Protein AF-M5JLL4-F1 (afdb_monomer)

Structure (mmCIF, N/CA/C/O backbone):
data_AF-M5JLL4-F1
#
_entry.id   AF-M5JLL4-F1
#
loop_
_atom_site.group_PDB
_atom_site.id
_atom_site.type_symbol
_atom_site.label_atom_id
_atom_site.label_alt_id
_atom_site.label_comp_id
_atom_site.label_asym_id
_atom_site.label_entity_id
_atom_site.label_seq_id
_atom_site.pdbx_PDB_ins_code
_atom_site.Cartn_x
_atom_site.Cartn_y
_atom_site.Cartn_z
_atom_site.occupancy
_atom_site.B_iso_or_equiv
_atom_site.auth_seq_id
_atom_site.auth_comp_id
_atom_site.auth_asym_id
_atom_site.auth_atom_id
_atom_site.pdbx_PDB_model_num
ATOM 1 N N . MET A 1 1 ? -13.614 -26.158 -1.114 1.00 44.94 1 MET A N 1
ATOM 2 C CA . MET A 1 1 ? -14.200 -25.529 -2.319 1.00 44.94 1 MET A CA 1
ATOM 3 C C . MET A 1 1 ? -13.052 -24.900 -3.093 1.00 44.94 1 MET A C 1
ATOM 5 O O . MET A 1 1 ? -12.295 -24.163 -2.482 1.00 44.94 1 MET A O 1
ATOM 9 N N . SER A 1 2 ? -12.836 -25.263 -4.359 1.00 55.12 2 SER A N 1
ATOM 10 C CA . SER A 1 2 ? -11.754 -24.680 -5.168 1.00 55.12 2 SER A CA 1
ATOM 11 C C . SER A 1 2 ? -12.271 -23.384 -5.791 1.00 55.12 2 SER A C 1
ATOM 13 O O . SER A 1 2 ? -13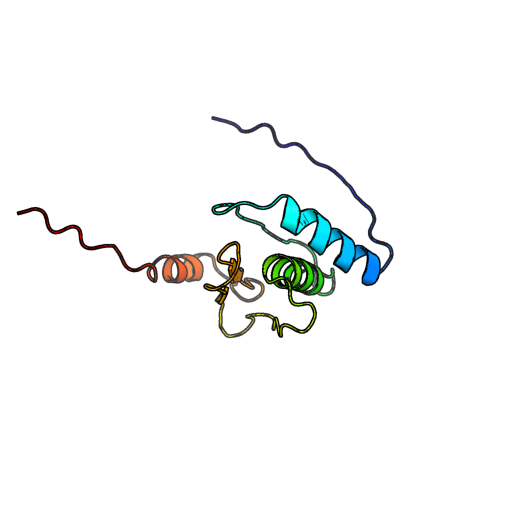.231 -23.421 -6.559 1.00 55.12 2 SER A O 1
ATOM 15 N N . ALA A 1 3 ? -11.712 -22.242 -5.391 1.00 68.44 3 ALA A N 1
ATOM 16 C CA . ALA A 1 3 ? -12.023 -20.963 -6.015 1.00 68.44 3 ALA A CA 1
ATOM 17 C C . ALA A 1 3 ? -11.436 -20.938 -7.436 1.00 68.44 3 ALA A C 1
ATOM 19 O O . ALA A 1 3 ? -10.273 -21.292 -7.634 1.00 68.44 3 ALA A O 1
ATOM 20 N N . SER A 1 4 ? -12.233 -20.521 -8.421 1.00 71.69 4 SER A N 1
ATOM 21 C CA . SER A 1 4 ? -11.737 -20.240 -9.770 1.00 71.69 4 SER A CA 1
ATOM 22 C C . SER A 1 4 ? -10.815 -19.024 -9.700 1.00 71.69 4 SER A C 1
ATOM 24 O O . SER A 1 4 ? -11.268 -17.938 -9.347 1.00 71.69 4 SER A O 1
ATOM 26 N N . GLN A 1 5 ? -9.531 -19.197 -10.011 1.00 76.19 5 GLN A N 1
ATOM 27 C CA . GLN A 1 5 ? -8.592 -18.078 -10.084 1.00 76.19 5 GLN A CA 1
ATOM 28 C C . GLN A 1 5 ? -8.774 -17.351 -11.418 1.00 76.19 5 GLN A C 1
ATOM 30 O O . GLN A 1 5 ? -8.498 -17.909 -12.478 1.00 76.19 5 GLN A O 1
ATOM 35 N N . SER A 1 6 ? -9.242 -16.107 -11.356 1.00 86.81 6 SER A N 1
ATOM 36 C CA . SER A 1 6 ? -9.272 -15.188 -12.495 1.00 86.81 6 SER A CA 1
ATOM 37 C C . SER A 1 6 ? -8.018 -14.319 -12.457 1.00 86.81 6 SER A C 1
ATOM 39 O O . SER A 1 6 ? -7.712 -13.740 -11.417 1.00 86.81 6 SER A O 1
ATOM 41 N N . SER A 1 7 ? -7.298 -14.214 -13.575 1.00 90.06 7 SER A N 1
ATOM 42 C CA . SER A 1 7 ? -6.114 -13.358 -13.696 1.00 90.06 7 SER A CA 1
ATOM 43 C C . SER A 1 7 ? -6.338 -12.237 -14.707 1.00 90.06 7 SER A C 1
ATOM 45 O O . SER A 1 7 ? -7.019 -12.404 -15.719 1.00 90.06 7 SER A O 1
ATOM 47 N N . ILE A 1 8 ? -5.761 -11.073 -14.413 1.00 92.56 8 ILE A N 1
ATOM 48 C CA . ILE A 1 8 ? -5.742 -9.893 -15.280 1.00 92.56 8 ILE A CA 1
ATOM 49 C C . ILE A 1 8 ? -4.285 -9.431 -15.373 1.00 92.56 8 ILE A C 1
ATOM 51 O O . ILE A 1 8 ? -3.535 -9.543 -14.405 1.00 92.56 8 ILE A O 1
ATOM 55 N N . SER A 1 9 ? -3.874 -8.932 -16.540 1.00 94.38 9 SER A N 1
ATOM 56 C CA . SER A 1 9 ? -2.554 -8.335 -16.750 1.00 94.38 9 SER A CA 1
ATOM 57 C C . SER A 1 9 ? -2.714 -6.889 -17.197 1.00 94.38 9 SER A C 1
ATOM 59 O O . SER A 1 9 ? -3.550 -6.589 -18.050 1.00 94.38 9 SER A O 1
ATOM 61 N N . TYR A 1 10 ? -1.922 -6.000 -16.606 1.00 92.94 10 TYR A N 1
ATOM 62 C CA . TYR A 1 10 ? -1.952 -4.572 -16.882 1.00 92.94 10 TYR A CA 1
ATOM 63 C C . TYR A 1 10 ? -0.528 -4.010 -16.878 1.00 92.94 10 TYR A C 1
ATOM 65 O O . TYR A 1 10 ? 0.288 -4.393 -16.039 1.00 92.94 10 TYR A O 1
ATOM 73 N N . PHE A 1 11 ? -0.217 -3.128 -17.830 1.00 96.12 11 PHE A N 1
ATOM 74 C CA . PHE A 1 11 ? 1.112 -2.535 -17.974 1.00 96.12 11 PHE A CA 1
ATOM 75 C C . PHE A 1 11 ? 1.178 -1.164 -17.295 1.00 96.12 11 PHE A C 1
ATOM 77 O O . PHE A 1 11 ? 0.364 -0.288 -17.584 1.00 96.12 11 PHE A O 1
ATOM 84 N N . LEU A 1 12 ? 2.174 -0.976 -16.427 1.00 96.38 12 LEU A N 1
ATOM 85 C CA . LEU A 1 12 ? 2.441 0.270 -15.709 1.00 96.38 12 LEU A CA 1
ATOM 86 C C . LEU A 1 12 ? 3.755 0.874 -16.238 1.00 96.38 12 LEU A C 1
ATOM 88 O O . LEU A 1 12 ? 4.823 0.376 -15.883 1.00 96.38 12 LEU A O 1
ATOM 92 N N . PRO A 1 13 ? 3.707 1.892 -17.119 1.00 95.62 13 PRO A N 1
ATOM 93 C CA . PRO A 1 13 ? 4.903 2.422 -17.782 1.00 95.62 13 PRO A CA 1
ATOM 94 C C . PRO A 1 13 ? 5.836 3.213 -16.859 1.00 95.62 13 PRO A C 1
ATOM 96 O O . PRO A 1 13 ? 7.015 3.362 -17.175 1.00 95.62 13 PRO A O 1
ATOM 99 N N . ASP A 1 14 ? 5.314 3.748 -15.755 1.00 95.25 14 ASP A N 1
ATOM 100 C CA . ASP A 1 14 ? 6.038 4.643 -14.858 1.00 95.25 14 ASP A CA 1
ATOM 101 C C . ASP A 1 14 ? 5.458 4.639 -13.428 1.00 95.25 14 ASP A C 1
ATOM 103 O O . ASP A 1 14 ? 4.486 3.946 -13.098 1.00 95.25 14 ASP A O 1
ATOM 107 N N . GLU A 1 15 ? 6.088 5.422 -12.553 1.00 94.06 15 GLU A N 1
ATOM 108 C CA . GLU A 1 15 ? 5.691 5.575 -11.153 1.00 94.06 15 GLU A CA 1
ATOM 109 C C . GLU A 1 15 ? 4.316 6.243 -11.001 1.00 94.06 15 GLU A C 1
ATOM 111 O O . GLU A 1 15 ? 3.537 5.846 -10.137 1.00 94.06 15 GLU A O 1
ATOM 116 N N . THR A 1 16 ? 3.964 7.180 -11.889 1.00 95.88 16 THR A N 1
ATOM 117 C CA . THR A 1 16 ? 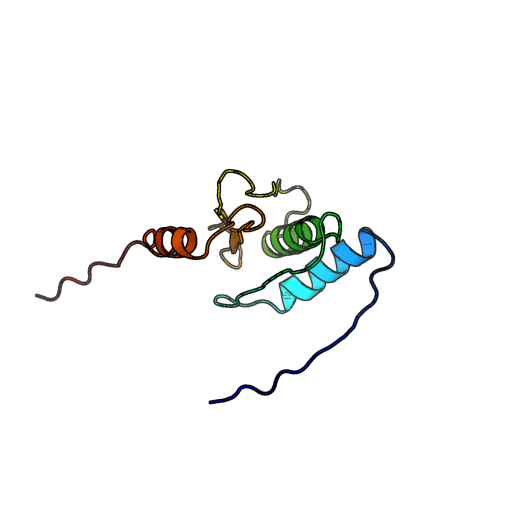2.652 7.850 -11.857 1.00 95.88 16 THR A CA 1
ATOM 118 C C . THR A 1 16 ? 1.533 6.857 -12.170 1.00 95.88 16 THR A C 1
ATOM 120 O O . THR A 1 16 ? 0.487 6.867 -11.525 1.00 95.88 16 THR A O 1
ATOM 123 N N . ALA A 1 17 ? 1.749 5.957 -13.131 1.00 96.81 17 ALA A N 1
ATOM 124 C CA . ALA A 1 17 ? 0.814 4.886 -13.446 1.00 96.81 17 ALA A CA 1
ATOM 125 C C . ALA A 1 17 ? 0.655 3.908 -12.274 1.00 96.81 17 ALA A C 1
ATOM 127 O O . ALA A 1 17 ? -0.460 3.476 -11.991 1.00 96.81 17 ALA A O 1
ATOM 128 N N . THR A 1 18 ? 1.746 3.596 -11.567 1.00 96.31 18 THR A N 1
ATOM 129 C CA . THR A 1 18 ? 1.702 2.765 -10.352 1.00 96.31 18 THR A CA 1
ATOM 130 C C . THR A 1 18 ? 0.885 3.429 -9.248 1.00 96.31 18 THR A C 1
ATOM 132 O O . THR A 1 18 ? 0.092 2.758 -8.590 1.00 96.31 18 THR A O 1
ATOM 135 N N . GLN A 1 19 ? 1.038 4.743 -9.072 1.00 95.75 19 GLN A N 1
ATOM 136 C CA . GLN A 1 19 ? 0.276 5.502 -8.087 1.00 95.75 19 GLN A CA 1
ATOM 137 C C . GLN A 1 19 ? -1.225 5.493 -8.398 1.00 95.75 19 GLN A C 1
ATOM 139 O O . GLN A 1 19 ? -2.011 5.072 -7.553 1.00 95.75 19 GLN A O 1
ATOM 144 N N . ARG A 1 20 ? -1.605 5.828 -9.637 1.00 96.88 20 ARG A N 1
ATOM 145 C CA . ARG A 1 20 ? -3.006 5.779 -10.095 1.00 96.88 20 ARG A CA 1
ATOM 146 C C . ARG A 1 20 ? -3.618 4.392 -9.950 1.00 96.88 20 ARG A C 1
ATOM 148 O O . ARG A 1 20 ? -4.747 4.252 -9.503 1.00 96.88 20 ARG A O 1
ATOM 155 N N . PHE A 1 21 ? -2.857 3.352 -10.289 1.00 97.06 21 PHE A N 1
ATOM 156 C CA . PHE A 1 21 ? -3.320 1.983 -10.094 1.00 97.06 21 PHE A CA 1
ATOM 157 C C . PHE A 1 21 ? -3.560 1.669 -8.611 1.00 97.06 21 PHE A C 1
ATOM 159 O O . PHE A 1 21 ? -4.552 1.027 -8.285 1.00 97.06 21 PHE A O 1
ATOM 166 N N . GLY A 1 22 ? -2.691 2.130 -7.708 1.00 96.62 22 GLY A N 1
ATOM 167 C CA . GLY A 1 22 ? -2.895 1.985 -6.266 1.00 96.62 22 GLY A CA 1
ATOM 168 C C . GLY A 1 22 ? -4.154 2.696 -5.760 1.00 96.62 22 GLY A C 1
ATOM 169 O O . GLY A 1 22 ? -4.872 2.126 -4.941 1.00 96.62 22 GLY A O 1
ATOM 170 N N . GLU A 1 23 ? -4.445 3.889 -6.282 1.00 96.25 23 GLU A N 1
ATOM 171 C CA . GLU A 1 23 ? -5.672 4.646 -5.996 1.00 96.25 23 GLU A CA 1
ATOM 172 C C . GLU A 1 23 ? -6.922 3.885 -6.456 1.00 96.25 23 GLU A C 1
ATOM 174 O O . GLU A 1 23 ? -7.812 3.614 -5.648 1.00 96.25 23 GLU A O 1
ATOM 179 N N . ASP A 1 24 ? -6.958 3.455 -7.720 1.00 96.50 24 ASP A N 1
ATOM 180 C CA . ASP A 1 24 ? -8.077 2.689 -8.280 1.00 96.50 24 ASP A CA 1
ATOM 181 C C . ASP A 1 24 ? -8.279 1.360 -7.537 1.00 96.50 24 ASP A C 1
ATOM 183 O O . ASP A 1 24 ? -9.404 0.955 -7.233 1.00 96.50 24 ASP A O 1
ATOM 187 N N . PHE A 1 25 ? -7.181 0.676 -7.208 1.00 96.06 25 PHE A N 1
ATOM 188 C CA . PHE A 1 25 ? -7.219 -0.595 -6.497 1.00 96.06 25 PHE A CA 1
ATOM 189 C C . PHE A 1 25 ? -7.737 -0.425 -5.064 1.00 96.06 25 PHE A C 1
ATOM 191 O O . PHE A 1 25 ? -8.554 -1.228 -4.613 1.00 96.06 25 PHE A O 1
ATOM 198 N N . ALA A 1 26 ? -7.353 0.649 -4.367 1.00 95.81 26 ALA A N 1
ATOM 199 C CA . ALA A 1 26 ? -7.840 0.960 -3.022 1.00 95.81 26 ALA A CA 1
ATOM 200 C C . ALA A 1 26 ? -9.365 1.165 -2.952 1.00 95.81 26 ALA A C 1
ATOM 202 O O . ALA A 1 26 ? -9.979 0.868 -1.922 1.00 95.81 26 ALA A O 1
ATOM 203 N N . LEU A 1 27 ? -9.992 1.636 -4.037 1.00 94.56 27 LEU A N 1
ATOM 204 C CA . LEU A 1 27 ? -11.450 1.781 -4.126 1.00 94.56 27 LEU A CA 1
ATOM 205 C C . LEU A 1 27 ? -12.175 0.431 -4.184 1.00 94.56 27 LEU A C 1
ATOM 207 O O . LEU A 1 27 ? -13.322 0.335 -3.743 1.00 94.56 27 LEU A O 1
ATOM 211 N N . ALA A 1 28 ? -11.517 -0.604 -4.709 1.00 94.38 28 ALA A N 1
ATOM 212 C CA . ALA A 1 28 ? -12.066 -1.954 -4.795 1.00 94.38 28 ALA A CA 1
ATOM 213 C C . ALA A 1 28 ? -11.909 -2.756 -3.492 1.00 94.38 28 ALA A C 1
ATOM 215 O O . ALA A 1 28 ? -12.656 -3.711 -3.284 1.00 94.38 28 ALA A O 1
ATOM 216 N N . LEU A 1 29 ? -10.967 -2.371 -2.622 1.00 95.19 29 LEU A N 1
ATOM 217 C CA . LEU A 1 29 ? -10.669 -3.092 -1.386 1.00 95.19 29 LEU A CA 1
ATOM 218 C C . LEU A 1 29 ? -11.741 -2.909 -0.307 1.00 95.19 29 LEU A C 1
ATOM 220 O O . LEU A 1 29 ? -12.334 -1.837 -0.125 1.00 95.19 29 LEU A O 1
ATOM 224 N N . GLN A 1 30 ? -11.932 -3.976 0.463 1.00 94.75 30 GLN A N 1
ATOM 225 C CA . GLN A 1 30 ? -12.852 -4.076 1.586 1.00 94.75 30 GLN A CA 1
ATOM 226 C C . GLN A 1 30 ? -12.141 -4.594 2.841 1.00 94.75 30 GLN A C 1
ATOM 228 O O . GLN A 1 30 ? -11.062 -5.186 2.802 1.00 94.75 30 GLN A O 1
ATOM 233 N N . LYS A 1 31 ? -12.763 -4.372 4.005 1.00 93.56 31 LYS A N 1
ATOM 234 C CA . LYS A 1 31 ? -12.262 -4.919 5.269 1.00 93.56 31 LYS A CA 1
ATOM 235 C C . LYS A 1 31 ? -12.247 -6.451 5.195 1.00 93.56 31 LYS A C 1
ATOM 237 O O . LYS A 1 31 ? -13.291 -7.058 4.980 1.00 93.56 31 LYS A O 1
ATOM 242 N N . GLY A 1 32 ? -11.087 -7.046 5.467 1.00 93.31 32 GLY A N 1
ATOM 243 C CA . GLY A 1 32 ? -10.878 -8.497 5.439 1.00 93.31 32 GLY A CA 1
ATOM 244 C C . GLY A 1 32 ? -10.164 -9.005 4.186 1.00 93.31 32 GLY A C 1
ATOM 245 O O . GLY A 1 32 ? -9.767 -10.168 4.170 1.00 93.31 32 GLY A O 1
ATOM 246 N N . ASP A 1 33 ? -9.952 -8.156 3.176 1.00 94.88 33 ASP A N 1
ATOM 247 C CA . ASP A 1 33 ? -9.146 -8.520 2.011 1.00 94.88 33 ASP A CA 1
ATOM 248 C C . ASP A 1 33 ? -7.670 -8.712 2.385 1.00 94.88 33 ASP A C 1
ATOM 250 O O . ASP A 1 33 ? -7.095 -7.942 3.159 1.00 94.88 33 ASP A O 1
ATOM 254 N N . LEU A 1 34 ? -7.040 -9.723 1.781 1.00 93.25 34 LEU A N 1
ATOM 255 C CA . LEU A 1 34 ? -5.602 -9.967 1.865 1.00 93.25 34 LEU A CA 1
ATOM 256 C C . LEU A 1 34 ? -4.956 -9.680 0.510 1.00 93.25 34 LEU A C 1
ATOM 258 O O . LEU A 1 34 ? -5.187 -10.393 -0.467 1.00 93.25 34 LEU A O 1
ATOM 262 N N . VAL A 1 35 ? -4.102 -8.659 0.470 1.00 93.56 35 VAL A N 1
ATOM 263 C CA . VAL A 1 35 ? -3.341 -8.285 -0.725 1.00 93.56 35 VAL A CA 1
ATOM 264 C C . VAL A 1 35 ? -1.897 -8.742 -0.563 1.00 93.56 35 VAL A C 1
ATOM 266 O O . VAL A 1 35 ? -1.173 -8.253 0.301 1.00 93.56 35 VAL A O 1
ATOM 269 N N . THR A 1 36 ? -1.454 -9.653 -1.427 1.00 92.38 36 THR A N 1
ATOM 270 C CA . THR A 1 36 ? -0.057 -10.105 -1.473 1.00 92.38 36 THR A CA 1
ATOM 271 C C . THR A 1 36 ? 0.651 -9.512 -2.685 1.00 92.38 36 THR A C 1
ATOM 273 O O . THR A 1 36 ? 0.219 -9.726 -3.818 1.00 92.38 36 THR A O 1
ATOM 276 N N . LEU A 1 37 ? 1.765 -8.812 -2.468 1.00 91.12 37 LEU A N 1
ATOM 277 C CA . LEU A 1 37 ? 2.605 -8.278 -3.542 1.00 91.12 37 LEU A CA 1
ATOM 278 C C . LEU A 1 37 ? 3.850 -9.150 -3.713 1.00 91.12 37 LEU A C 1
ATOM 280 O O . LEU A 1 37 ? 4.608 -9.353 -2.768 1.00 91.12 37 LEU A O 1
ATOM 284 N N . SER A 1 38 ? 4.084 -9.641 -4.929 1.00 88.94 38 SER A N 1
ATOM 285 C CA . SER A 1 38 ? 5.223 -10.503 -5.262 1.00 88.94 38 SER A CA 1
ATOM 286 C C . SER A 1 38 ? 6.001 -9.959 -6.460 1.00 88.94 38 SER A C 1
ATOM 288 O O . SER A 1 38 ? 5.472 -9.201 -7.270 1.00 88.94 38 SER A O 1
ATOM 290 N N . GLY A 1 39 ? 7.290 -10.287 -6.526 1.00 87.38 39 GLY A N 1
ATOM 291 C CA . GLY A 1 39 ? 8.214 -9.802 -7.551 1.00 87.38 39 GLY A CA 1
ATOM 292 C C . GLY A 1 39 ? 9.607 -9.533 -6.987 1.00 87.38 39 GLY A C 1
ATOM 293 O O . GLY A 1 39 ? 9.797 -9.495 -5.768 1.00 87.38 39 GLY A O 1
ATOM 294 N N . ASP A 1 40 ? 10.572 -9.304 -7.868 1.00 86.25 40 ASP A N 1
ATOM 295 C CA . ASP A 1 40 ? 11.984 -9.140 -7.508 1.00 86.25 40 ASP A CA 1
ATOM 296 C C . ASP A 1 40 ? 12.275 -7.854 -6.715 1.00 86.25 40 ASP A C 1
ATOM 298 O O . ASP A 1 40 ? 11.434 -6.952 -6.567 1.00 86.25 40 ASP A O 1
ATOM 302 N N . LEU A 1 41 ? 13.487 -7.757 -6.159 1.00 83.75 41 LEU A N 1
ATOM 303 C CA . LEU A 1 41 ? 13.971 -6.521 -5.545 1.00 83.75 41 LEU A CA 1
ATOM 304 C C . LEU A 1 41 ? 13.953 -5.392 -6.587 1.00 83.75 41 LEU A C 1
ATOM 306 O O . LEU A 1 41 ? 14.463 -5.546 -7.690 1.00 83.75 41 LEU A O 1
ATOM 310 N N . GLY A 1 42 ? 13.350 -4.257 -6.233 1.00 84.75 42 GLY A N 1
ATOM 311 C CA . GLY A 1 42 ? 13.185 -3.132 -7.157 1.00 84.75 42 GLY A CA 1
ATOM 312 C C . GLY A 1 42 ? 11.970 -3.226 -8.088 1.00 84.75 42 GLY A C 1
ATOM 313 O O . GLY A 1 42 ? 11.708 -2.267 -8.801 1.00 84.75 42 GLY A O 1
ATOM 314 N N . ALA A 1 43 ? 11.160 -4.291 -8.032 1.00 89.56 43 ALA A N 1
ATOM 315 C CA . ALA A 1 43 ? 9.956 -4.436 -8.867 1.00 89.56 43 ALA A CA 1
ATOM 316 C C . ALA A 1 43 ? 8.802 -3.454 -8.544 1.00 89.56 43 ALA A C 1
ATOM 318 O O . ALA A 1 43 ? 7.719 -3.579 -9.102 1.00 89.56 43 ALA A O 1
ATOM 319 N N . GLY A 1 44 ? 8.983 -2.511 -7.611 1.00 90.25 44 GLY A N 1
ATOM 320 C CA . GLY A 1 44 ? 7.965 -1.504 -7.274 1.00 90.25 44 GLY A CA 1
ATOM 321 C C . GLY A 1 44 ? 6.915 -1.923 -6.235 1.00 90.25 44 GLY A C 1
ATOM 322 O O . GLY A 1 44 ? 6.007 -1.145 -5.955 1.00 90.25 44 GLY A O 1
ATOM 323 N N . LYS A 1 45 ? 7.051 -3.098 -5.597 1.00 92.00 45 LYS A N 1
ATOM 324 C CA . LYS A 1 45 ? 6.114 -3.603 -4.565 1.00 92.00 45 LYS A CA 1
ATOM 325 C C . LYS A 1 45 ? 5.813 -2.573 -3.468 1.00 92.00 45 LYS A C 1
ATOM 327 O O . LYS A 1 45 ? 4.656 -2.269 -3.205 1.00 92.00 45 LYS A O 1
ATOM 332 N N . SER A 1 46 ? 6.853 -1.995 -2.861 1.00 89.88 46 SER A N 1
ATOM 333 C CA . SER A 1 46 ? 6.676 -0.999 -1.801 1.00 89.88 46 SER A CA 1
ATOM 334 C C . SER A 1 46 ? 6.051 0.296 -2.327 1.00 89.88 46 SER A C 1
ATOM 336 O O . SER A 1 46 ? 5.295 0.928 -1.604 1.00 89.88 46 SER A O 1
ATOM 338 N N . SER A 1 47 ? 6.329 0.702 -3.570 1.00 92.88 47 SER A N 1
ATOM 339 C CA . SER A 1 47 ? 5.692 1.885 -4.169 1.00 92.88 47 SER A CA 1
ATOM 340 C C . SER A 1 47 ? 4.186 1.680 -4.330 1.00 92.88 47 SER A C 1
ATOM 342 O O . SER A 1 47 ? 3.411 2.552 -3.945 1.00 92.88 47 SER A O 1
ATOM 344 N N . LEU A 1 48 ? 3.765 0.499 -4.793 1.00 95.06 48 LEU A N 1
ATOM 345 C CA . LEU A 1 48 ? 2.350 0.154 -4.899 1.00 95.06 48 LEU A CA 1
ATOM 346 C C . LEU A 1 48 ? 1.662 0.082 -3.525 1.00 95.06 48 LEU A C 1
ATOM 348 O O . LEU A 1 48 ? 0.593 0.660 -3.351 1.00 95.06 48 LEU A O 1
ATOM 352 N N . ALA A 1 49 ? 2.283 -0.561 -2.531 1.00 94.50 49 ALA A N 1
ATOM 353 C CA . ALA A 1 49 ? 1.734 -0.616 -1.172 1.00 94.50 49 ALA A CA 1
ATOM 354 C C . ALA A 1 49 ? 1.494 0.788 -0.589 1.00 94.50 49 ALA A C 1
ATOM 356 O O . ALA A 1 49 ? 0.435 1.056 -0.024 1.00 94.50 49 ALA A O 1
ATOM 357 N N . ARG A 1 50 ? 2.447 1.712 -0.783 1.00 94.38 50 ARG A N 1
ATOM 358 C CA . ARG A 1 50 ? 2.313 3.109 -0.344 1.00 94.38 50 ARG A CA 1
ATOM 359 C C . ARG A 1 50 ? 1.167 3.828 -1.032 1.00 94.38 50 ARG A C 1
ATOM 361 O O . ARG A 1 50 ? 0.406 4.505 -0.349 1.00 94.38 50 ARG A O 1
ATOM 368 N N . ALA A 1 51 ? 1.044 3.675 -2.349 1.00 96.38 51 ALA A N 1
ATOM 369 C CA . ALA A 1 51 ? -0.044 4.280 -3.110 1.00 96.38 51 ALA A CA 1
ATOM 370 C C . ALA A 1 51 ? -1.413 3.814 -2.591 1.00 96.38 51 ALA A C 1
ATOM 372 O O . ALA A 1 51 ? -2.275 4.642 -2.317 1.00 96.38 51 ALA A O 1
ATOM 373 N N . ILE A 1 52 ? -1.573 2.507 -2.347 1.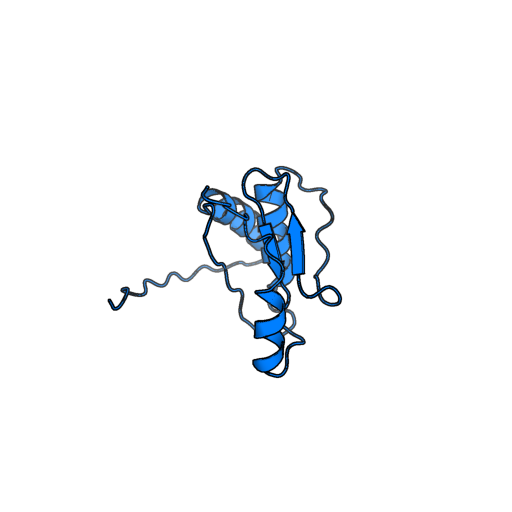00 96.62 52 ILE A N 1
ATOM 374 C CA . ILE A 1 52 ? -2.808 1.936 -1.791 1.00 96.62 52 ILE A CA 1
ATOM 375 C C . ILE A 1 52 ? -3.103 2.510 -0.398 1.00 96.62 52 ILE A C 1
ATOM 377 O O . ILE A 1 52 ? -4.217 2.956 -0.141 1.00 96.62 52 ILE A O 1
ATOM 381 N N . ILE A 1 53 ? -2.119 2.523 0.508 1.00 95.62 53 ILE A N 1
ATOM 382 C CA . ILE A 1 53 ? -2.316 2.988 1.892 1.00 95.62 53 ILE A CA 1
ATOM 383 C C . ILE A 1 53 ? -2.680 4.475 1.932 1.00 95.62 53 ILE A C 1
ATOM 385 O O . ILE A 1 53 ? -3.609 4.849 2.643 1.00 95.62 53 ILE A O 1
ATOM 389 N N . ARG A 1 54 ? -1.995 5.309 1.143 1.00 95.81 54 ARG A N 1
ATOM 390 C CA . ARG A 1 54 ? -2.298 6.744 1.014 1.00 95.81 54 ARG A CA 1
ATOM 391 C C . ARG A 1 54 ? -3.701 6.983 0.474 1.00 95.81 54 ARG A C 1
ATOM 393 O O . ARG A 1 54 ? -4.423 7.807 1.022 1.00 95.81 54 ARG A O 1
ATOM 400 N N . ALA A 1 55 ? -4.111 6.214 -0.533 1.00 96.31 55 ALA A N 1
ATOM 401 C CA . ALA A 1 55 ? -5.456 6.295 -1.090 1.00 96.31 55 ALA A CA 1
ATOM 402 C C . ALA A 1 55 ? -6.535 5.858 -0.082 1.00 96.31 55 ALA A C 1
ATOM 404 O O . ALA A 1 55 ? -7.585 6.486 0.009 1.00 96.31 55 ALA A O 1
ATOM 405 N N . ILE A 1 56 ? -6.283 4.820 0.726 1.00 95.69 56 ILE A N 1
ATOM 406 C CA . ILE A 1 56 ? -7.195 4.418 1.815 1.00 95.69 56 ILE A CA 1
ATOM 407 C C . ILE A 1 56 ? -7.262 5.492 2.911 1.00 95.69 56 ILE A C 1
ATOM 409 O O . ILE A 1 56 ? -8.318 5.673 3.525 1.00 95.69 56 ILE A O 1
ATOM 413 N N . ALA A 1 57 ? -6.145 6.174 3.170 1.00 94.50 57 ALA A N 1
ATOM 414 C CA . ALA A 1 57 ? -6.041 7.235 4.162 1.00 94.50 57 ALA A CA 1
ATOM 415 C C . ALA A 1 57 ? -6.601 8.587 3.703 1.00 94.50 57 ALA A C 1
ATOM 417 O O . ALA A 1 57 ? -6.795 9.452 4.552 1.00 94.50 57 ALA A O 1
ATOM 418 N N . ASP A 1 58 ? -6.862 8.753 2.403 1.00 94.00 58 ASP A N 1
ATOM 419 C CA . ASP A 1 58 ? -7.185 10.045 1.784 1.00 94.00 58 ASP A CA 1
ATOM 420 C C . ASP A 1 58 ? -6.113 11.118 2.093 1.00 94.00 58 ASP A C 1
ATOM 422 O O . ASP A 1 58 ? -6.411 12.280 2.359 1.00 94.00 58 ASP A O 1
ATOM 426 N N . ASP A 1 59 ? -4.838 10.700 2.107 1.00 93.06 59 ASP A N 1
ATOM 427 C CA . ASP A 1 59 ? -3.681 11.545 2.429 1.00 93.06 59 ASP A CA 1
ATOM 428 C C . ASP A 1 59 ? -2.456 11.147 1.585 1.00 93.06 59 ASP A C 1
ATOM 430 O O . ASP A 1 59 ? -1.730 10.198 1.894 1.00 93.06 59 ASP A O 1
ATOM 434 N N . GLU A 1 60 ? -2.198 11.896 0.508 1.00 89.31 60 GLU A N 1
ATOM 435 C CA . GLU A 1 60 ? -1.026 11.706 -0.362 1.00 89.31 60 GLU A CA 1
ATOM 436 C C . GLU A 1 60 ? 0.312 11.982 0.351 1.00 89.31 60 GLU A C 1
ATOM 438 O O . GLU A 1 60 ? 1.354 11.445 -0.043 1.00 89.31 60 GLU A O 1
ATOM 443 N N . GLY A 1 61 ? 0.291 12.817 1.395 1.00 90.19 61 GLY A N 1
ATOM 444 C CA . GLY A 1 61 ? 1.459 13.221 2.174 1.00 90.19 61 GLY A CA 1
ATOM 445 C C . GLY A 1 61 ? 1.819 12.247 3.293 1.00 90.19 61 GLY A C 1
ATOM 446 O O . GLY A 1 61 ? 2.896 12.385 3.879 1.00 90.19 61 GLY A O 1
ATOM 447 N N . LEU A 1 62 ? 0.964 11.254 3.568 1.00 91.31 62 LEU A N 1
ATOM 448 C CA . LEU A 1 62 ? 1.185 10.275 4.625 1.00 91.31 62 LEU A CA 1
ATOM 449 C C . LEU A 1 62 ? 2.524 9.555 4.424 1.00 91.31 62 LEU A C 1
ATOM 451 O O . LEU A 1 62 ? 2.827 9.001 3.353 1.00 91.31 62 LEU A O 1
ATOM 455 N N . ASP A 1 63 ? 3.323 9.541 5.488 1.00 90.81 63 ASP A N 1
ATOM 456 C CA . ASP A 1 63 ? 4.546 8.756 5.520 1.00 90.81 63 ASP A CA 1
ATOM 457 C C . ASP A 1 63 ? 4.203 7.272 5.687 1.00 90.81 63 ASP A C 1
ATOM 459 O O . ASP A 1 63 ? 3.581 6.839 6.661 1.00 90.81 63 ASP A O 1
ATOM 463 N N . VAL A 1 64 ? 4.598 6.483 4.692 1.00 90.88 64 VAL A N 1
ATOM 464 C CA . VAL A 1 64 ? 4.345 5.044 4.632 1.00 90.88 64 VAL A CA 1
ATOM 465 C C . VAL A 1 64 ? 5.692 4.352 4.419 1.00 90.88 64 VAL A C 1
ATOM 467 O O . VAL A 1 64 ? 6.049 3.972 3.295 1.00 90.88 64 VAL A O 1
ATOM 4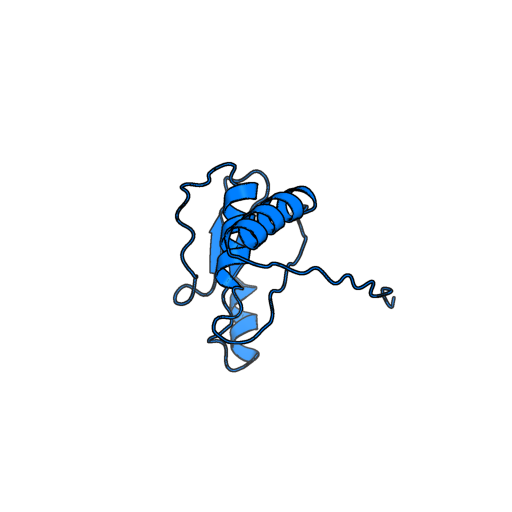70 N N . PRO A 1 65 ? 6.516 4.236 5.473 1.00 86.12 65 PRO A N 1
ATOM 471 C CA . PRO A 1 65 ? 7.804 3.572 5.370 1.00 86.12 65 PRO A CA 1
ATOM 472 C C . PRO A 1 65 ? 7.617 2.080 5.062 1.00 86.12 65 PRO A C 1
ATOM 474 O O . PRO A 1 65 ? 6.567 1.491 5.322 1.00 86.12 65 PRO A O 1
ATOM 477 N N . SER A 1 66 ? 8.648 1.448 4.492 1.00 74.19 66 SER A N 1
ATOM 478 C CA . SER A 1 66 ? 8.654 -0.020 4.411 1.00 74.19 66 SER A CA 1
ATOM 479 C C . SER A 1 66 ? 8.846 -0.563 5.833 1.00 74.19 66 SER A C 1
ATOM 481 O O . SER A 1 66 ? 9.821 -0.160 6.476 1.00 74.19 66 SER A O 1
ATOM 483 N N . PRO A 1 67 ? 7.987 -1.464 6.341 1.00 69.50 67 PRO A N 1
ATOM 484 C CA . PRO A 1 67 ? 8.096 -2.035 7.686 1.00 69.50 67 PRO A CA 1
ATOM 485 C C . PRO A 1 67 ? 9.213 -3.088 7.783 1.00 69.50 67 PRO A C 1
ATOM 487 O O . PRO A 1 67 ? 9.087 -4.109 8.450 1.00 69.50 67 PRO A O 1
ATOM 490 N N . THR A 1 68 ? 10.354 -2.837 7.141 1.00 63.50 68 THR A N 1
ATOM 491 C CA . THR A 1 68 ? 11.480 -3.772 7.012 1.00 63.50 68 THR A CA 1
ATOM 492 C C . THR A 1 68 ? 12.123 -4.136 8.362 1.00 63.50 68 THR A C 1
ATOM 494 O O . THR A 1 68 ? 12.856 -5.122 8.443 1.00 63.50 68 THR A O 1
ATOM 497 N N . PHE A 1 69 ? 11.870 -3.359 9.425 1.00 60.19 69 PHE A N 1
ATOM 498 C CA . PHE A 1 69 ? 12.328 -3.644 10.794 1.00 60.19 69 PHE A CA 1
ATOM 499 C C . PHE A 1 69 ? 11.197 -3.975 11.774 1.00 60.19 69 PHE A C 1
ATOM 501 O O . PHE A 1 69 ? 11.440 -4.674 12.751 1.00 60.19 69 PHE A O 1
ATOM 508 N N . THR A 1 70 ? 9.982 -3.476 11.541 1.00 58.25 70 THR A N 1
ATOM 509 C CA . THR A 1 70 ? 8.828 -3.680 12.431 1.00 58.25 70 THR A CA 1
ATOM 510 C C . THR A 1 70 ? 8.010 -4.919 12.078 1.00 58.25 70 THR A C 1
ATOM 512 O O . THR A 1 70 ? 7.139 -5.291 12.861 1.00 58.25 70 THR A O 1
ATO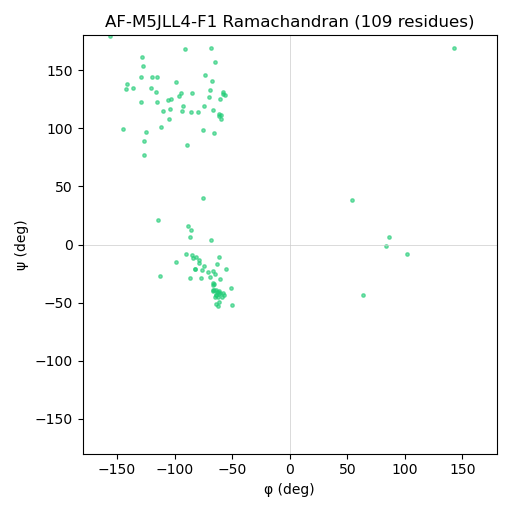M 515 N N . LEU A 1 71 ? 8.307 -5.564 10.939 1.00 72.12 71 LEU A N 1
ATOM 516 C CA . LEU A 1 71 ? 7.575 -6.669 10.301 1.00 72.12 71 LEU A CA 1
ATOM 517 C C . LEU A 1 71 ? 6.162 -6.2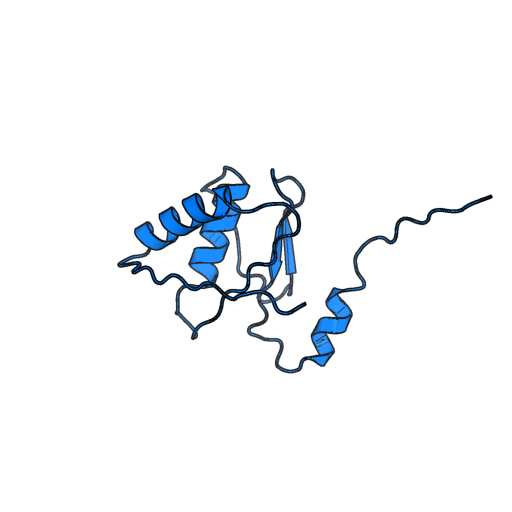79 9.852 1.00 72.12 71 LEU A C 1
ATOM 519 O O . LEU A 1 71 ? 5.785 -6.586 8.725 1.00 72.12 71 LEU A O 1
ATOM 523 N N . VAL A 1 72 ? 5.421 -5.552 10.693 1.00 84.31 72 VAL A N 1
ATOM 524 C CA . VAL A 1 72 ? 4.078 -5.033 10.437 1.00 84.31 72 VAL A CA 1
ATOM 525 C C . VAL A 1 72 ? 3.972 -3.582 10.920 1.00 84.31 72 VAL A C 1
ATOM 527 O O . VAL A 1 72 ? 4.386 -3.246 12.029 1.00 84.31 72 VAL A O 1
ATOM 530 N N . GLN A 1 73 ? 3.387 -2.721 10.091 1.00 88.94 73 GLN A N 1
ATOM 531 C CA . GLN A 1 73 ? 2.981 -1.358 10.419 1.00 88.94 73 GLN A CA 1
ATOM 532 C C . GLN A 1 73 ? 1.455 -1.254 10.323 1.00 88.94 73 GLN A C 1
ATOM 534 O O . GLN A 1 73 ? 0.882 -1.514 9.264 1.00 88.94 73 GLN A O 1
ATOM 539 N N . SER A 1 74 ? 0.806 -0.856 11.417 1.00 90.62 74 SER A N 1
ATOM 540 C CA . SER A 1 74 ? -0.655 -0.741 11.495 1.00 90.62 74 SER A CA 1
ATOM 541 C C . SER A 1 74 ? -1.130 0.699 11.297 1.00 90.62 74 SER A C 1
ATOM 543 O O . SER A 1 74 ? -0.542 1.638 11.833 1.00 90.62 74 SER A O 1
ATOM 545 N N . TYR A 1 75 ? -2.233 0.852 10.566 1.00 91.31 75 TYR A N 1
ATOM 546 C CA . TYR A 1 75 ? -2.940 2.106 10.315 1.00 91.31 75 TYR A CA 1
ATOM 547 C C . TYR A 1 75 ? -4.416 1.927 10.702 1.00 91.31 75 TYR A C 1
ATOM 549 O O . TYR A 1 75 ? -5.232 1.492 9.891 1.00 91.31 75 TYR A O 1
ATOM 557 N N . GLU A 1 76 ? -4.761 2.200 11.962 1.00 89.12 76 GLU A N 1
ATOM 558 C CA . GLU A 1 76 ? -6.072 1.832 12.534 1.00 89.12 76 GLU A CA 1
ATOM 559 C C . GLU A 1 76 ? -7.177 2.872 12.305 1.00 89.12 76 GLU A C 1
ATOM 561 O O . GLU A 1 76 ? -8.349 2.518 12.219 1.00 89.12 76 GLU A O 1
ATOM 566 N N . ALA A 1 77 ? -6.813 4.150 12.183 1.00 86.38 77 ALA A N 1
ATOM 567 C CA . ALA A 1 77 ? -7.756 5.268 12.084 1.00 86.38 77 ALA A CA 1
ATOM 568 C C . ALA A 1 77 ? -8.199 5.590 10.642 1.00 86.38 77 ALA A C 1
ATOM 570 O O . ALA A 1 77 ? -8.709 6.678 10.383 1.00 86.38 77 ALA A O 1
ATOM 571 N N . LEU A 1 78 ? -7.976 4.675 9.695 1.00 88.75 78 LEU A N 1
ATOM 572 C CA . LEU A 1 78 ? -8.340 4.870 8.291 1.00 88.75 78 LEU A CA 1
ATOM 573 C C . LEU A 1 78 ? -9.755 4.351 8.002 1.00 88.75 78 LEU A C 1
ATOM 575 O O . LEU A 1 78 ? -10.326 3.590 8.786 1.00 88.75 78 LEU A O 1
ATOM 579 N N . ARG A 1 79 ? -10.299 4.689 6.822 1.00 84.88 79 ARG A N 1
ATOM 580 C CA . ARG A 1 79 ? -11.593 4.160 6.340 1.00 84.88 79 ARG A CA 1
ATOM 581 C C . ARG A 1 79 ? -11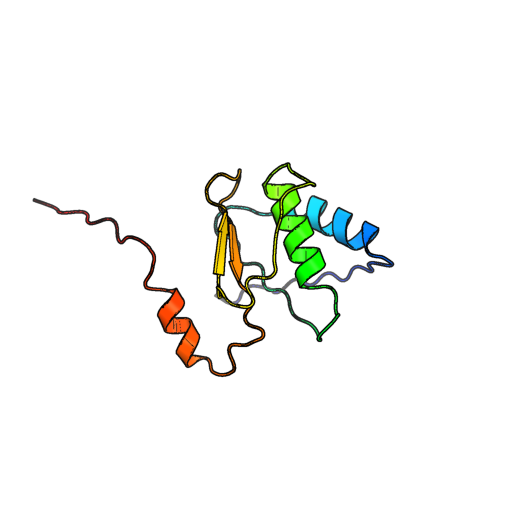.654 2.630 6.422 1.00 84.88 79 ARG A C 1
ATOM 583 O O . ARG A 1 79 ? -12.702 2.066 6.732 1.00 84.88 79 ARG A O 1
ATOM 590 N N . ILE A 1 80 ? -10.533 1.974 6.128 1.00 90.50 80 ILE A N 1
ATOM 591 C CA . ILE A 1 80 ? -10.317 0.541 6.317 1.00 90.50 80 ILE A CA 1
ATOM 592 C C . ILE A 1 80 ? -9.006 0.393 7.094 1.00 90.50 80 ILE A C 1
ATOM 594 O O . ILE A 1 80 ? -7.990 0.879 6.600 1.00 90.50 80 ILE A O 1
ATOM 598 N N . PRO A 1 81 ? -8.988 -0.257 8.273 1.00 93.06 81 PRO A N 1
ATOM 599 C CA . PRO A 1 81 ? -7.744 -0.519 8.987 1.00 93.06 81 PRO A CA 1
ATOM 600 C C . PRO A 1 81 ? -6.780 -1.335 8.125 1.00 93.06 81 PRO A C 1
ATOM 602 O O . PRO A 1 81 ? -7.176 -2.362 7.570 1.00 93.06 81 PRO A O 1
ATOM 605 N N . VAL A 1 82 ? -5.524 -0.896 8.026 1.00 95.19 82 VAL A N 1
ATOM 606 C CA . VAL A 1 82 ? -4.500 -1.575 7.218 1.00 95.19 82 VAL A CA 1
ATOM 607 C C . VAL A 1 82 ? -3.374 -2.087 8.105 1.00 95.19 82 VAL A C 1
ATOM 609 O O . VAL A 1 82 ? -2.808 -1.332 8.890 1.00 95.19 82 VAL A O 1
ATOM 612 N N . ALA A 1 83 ? -3.011 -3.355 7.925 1.00 92.56 83 ALA A N 1
ATOM 613 C CA . ALA A 1 83 ? -1.758 -3.923 8.404 1.00 92.56 83 ALA A CA 1
ATOM 614 C C . ALA A 1 83 ? -0.815 -4.091 7.204 1.00 92.56 83 ALA A C 1
ATOM 616 O O . ALA A 1 83 ? -1.032 -4.938 6.341 1.00 92.56 83 ALA A O 1
ATOM 617 N N . HIS A 1 84 ? 0.214 -3.252 7.119 1.00 91.88 84 HIS A N 1
ATOM 618 C CA . HIS A 1 84 ? 1.231 -3.327 6.075 1.00 91.88 84 HIS A CA 1
ATOM 619 C C . HIS A 1 84 ? 2.389 -4.185 6.573 1.00 91.88 84 HIS A C 1
ATOM 621 O O . HIS A 1 84 ? 3.020 -3.821 7.561 1.00 91.88 84 HIS A O 1
ATOM 627 N N . ALA A 1 85 ? 2.683 -5.294 5.897 1.00 87.12 85 ALA A N 1
ATOM 628 C CA . ALA A 1 85 ? 3.782 -6.186 6.252 1.00 87.12 85 ALA A CA 1
ATOM 629 C C . ALA A 1 85 ? 4.803 -6.312 5.115 1.00 87.12 85 ALA A C 1
ATOM 631 O O . ALA A 1 85 ? 4.434 -6.340 3.941 1.00 87.12 85 ALA A O 1
ATOM 632 N N . ASP A 1 86 ? 6.085 -6.417 5.466 1.00 81.94 86 ASP A N 1
ATOM 633 C CA . ASP A 1 86 ? 7.188 -6.610 4.518 1.00 81.94 86 ASP A CA 1
ATOM 634 C C . ASP A 1 86 ? 7.980 -7.857 4.919 1.00 81.94 86 ASP A C 1
ATOM 636 O O . ASP A 1 86 ? 8.838 -7.832 5.801 1.00 81.94 86 ASP A O 1
ATOM 640 N N . LEU A 1 87 ? 7.647 -8.973 4.268 1.00 71.69 87 LEU A N 1
ATOM 641 C CA . LEU A 1 87 ? 8.177 -10.300 4.586 1.00 71.69 87 LEU A CA 1
ATOM 642 C C . LEU A 1 87 ? 9.499 -10.602 3.867 1.00 71.69 87 LEU A C 1
ATOM 644 O O . LEU A 1 87 ? 9.989 -11.722 3.963 1.00 71.69 87 LEU A O 1
ATOM 648 N N . TYR A 1 88 ? 10.105 -9.634 3.163 1.00 63.59 88 TYR A N 1
ATOM 649 C CA . TYR A 1 88 ? 11.345 -9.849 2.400 1.00 63.59 88 TYR A CA 1
ATOM 650 C C . TYR A 1 88 ? 12.501 -10.411 3.252 1.00 63.59 88 TYR A C 1
ATOM 652 O O . TYR A 1 88 ? 13.442 -10.991 2.714 1.00 63.59 88 TYR A O 1
ATOM 660 N N . ARG A 1 89 ? 12.443 -10.250 4.581 1.00 58.28 89 ARG A N 1
ATOM 661 C CA . ARG A 1 89 ? 13.447 -10.772 5.519 1.00 58.28 89 ARG A CA 1
ATOM 662 C C . ARG A 1 89 ? 13.081 -12.077 6.217 1.00 58.28 89 ARG A C 1
ATOM 664 O O . ARG A 1 89 ? 13.991 -12.713 6.749 1.00 58.28 89 ARG A O 1
ATOM 671 N N . ILE A 1 90 ? 11.816 -12.491 6.197 1.00 56.09 90 ILE A N 1
ATOM 672 C CA . ILE A 1 90 ? 11.411 -13.744 6.835 1.00 56.09 90 ILE A CA 1
ATOM 673 C C . ILE A 1 90 ? 11.882 -14.884 5.937 1.00 56.09 90 ILE A C 1
ATOM 675 O O . ILE A 1 90 ? 11.302 -15.198 4.901 1.00 56.09 90 ILE A O 1
ATOM 679 N N . SER A 1 91 ? 13.025 -15.447 6.317 1.00 51.81 91 SER A N 1
ATOM 680 C CA . SER A 1 91 ? 13.719 -16.485 5.553 1.00 51.81 91 SER A CA 1
ATOM 681 C C . SER A 1 91 ? 13.158 -17.884 5.848 1.00 51.81 91 SER A C 1
ATOM 683 O O . SER A 1 91 ? 13.486 -18.828 5.135 1.00 51.81 91 SER A O 1
ATOM 685 N N . HIS A 1 92 ? 12.322 -18.025 6.885 1.00 51.09 92 HIS A N 1
ATOM 686 C CA . HIS A 1 92 ? 11.759 -19.295 7.345 1.00 51.09 92 HIS A CA 1
ATOM 687 C C . HIS A 1 92 ? 10.308 -19.091 7.798 1.00 51.09 92 HIS A C 1
ATOM 689 O O . HIS A 1 92 ? 10.017 -18.161 8.542 1.00 51.09 92 HIS A O 1
ATOM 695 N N . GLY A 1 93 ? 9.399 -19.971 7.366 1.00 50.34 93 GLY A N 1
ATOM 696 C CA . GLY A 1 93 ? 7.963 -19.878 7.671 1.00 50.34 93 GLY A CA 1
ATOM 697 C C . GLY A 1 93 ? 7.601 -19.961 9.161 1.00 50.34 93 GLY A C 1
ATOM 698 O O . GLY A 1 93 ? 6.470 -19.656 9.507 1.00 50.34 93 GLY A O 1
ATOM 699 N N . GLU A 1 94 ? 8.552 -20.322 10.027 1.00 49.72 94 GLU A N 1
ATOM 700 C CA . GLU A 1 94 ? 8.367 -20.457 11.479 1.00 49.72 94 GLU A CA 1
ATOM 701 C C . GLU A 1 94 ? 8.282 -19.100 12.219 1.00 49.72 94 GLU A C 1
ATOM 703 O O . GLU A 1 94 ? 7.741 -19.051 13.315 1.00 49.72 94 GLU A O 1
ATOM 708 N N . GLU A 1 95 ? 8.732 -17.982 11.626 1.00 49.28 95 GLU A N 1
ATOM 709 C CA . GLU A 1 95 ? 8.581 -16.625 12.211 1.00 49.28 95 GLU A CA 1
ATOM 710 C C . GLU A 1 95 ? 7.190 -16.001 11.959 1.00 49.28 95 GLU A C 1
ATOM 712 O O . GLU A 1 95 ? 6.857 -14.967 12.539 1.00 49.28 95 GLU A O 1
ATOM 717 N N . LEU A 1 96 ? 6.363 -16.596 11.088 1.00 55.03 96 LEU A N 1
ATOM 718 C CA . LEU A 1 96 ? 5.024 -16.073 10.780 1.00 55.03 96 LEU A CA 1
ATOM 719 C C . LEU A 1 96 ? 4.002 -16.388 11.882 1.00 55.03 96 LEU A C 1
ATOM 721 O O . LEU A 1 96 ? 3.090 -15.589 12.094 1.00 55.03 96 LEU A O 1
ATOM 725 N N . ASP A 1 97 ? 4.181 -17.493 12.611 1.00 53.03 97 ASP A N 1
ATOM 726 C CA . ASP A 1 97 ? 3.277 -17.916 13.691 1.00 53.03 97 ASP A CA 1
ATOM 727 C C . ASP A 1 97 ? 3.305 -16.947 14.894 1.00 53.03 97 ASP A C 1
ATOM 729 O O . ASP A 1 97 ? 2.326 -16.837 15.630 1.00 53.03 97 ASP A O 1
ATOM 733 N N . GLU A 1 98 ? 4.378 -16.164 15.066 1.00 52.12 98 GLU A N 1
ATOM 734 C CA . GLU A 1 98 ? 4.476 -15.135 16.116 1.00 52.12 98 GLU A CA 1
ATOM 735 C C . GLU A 1 98 ? 3.712 -13.837 15.776 1.00 52.12 98 GLU A C 1
ATOM 737 O O . GLU A 1 98 ? 3.445 -13.017 16.660 1.00 52.12 98 GLU A O 1
ATOM 742 N N . LEU A 1 99 ? 3.329 -13.626 14.508 1.00 55.25 99 LEU A N 1
ATOM 743 C CA . LEU A 1 99 ? 2.562 -12.448 14.083 1.00 55.25 99 LEU A CA 1
ATOM 744 C C . LEU A 1 99 ? 1.050 -12.595 14.337 1.00 55.25 99 LEU A C 1
ATOM 746 O O . LEU A 1 99 ? 0.362 -11.578 14.442 1.00 55.25 99 LEU A O 1
ATOM 750 N N . ASP A 1 100 ? 0.546 -13.826 14.481 1.00 5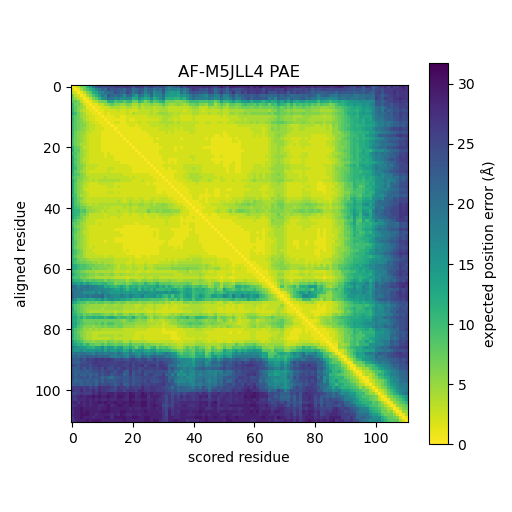5.09 100 ASP A N 1
ATOM 751 C CA . ASP A 1 100 ? -0.875 -14.125 14.734 1.00 55.09 100 ASP A CA 1
ATOM 752 C C . ASP A 1 100 ? -1.293 -13.857 16.200 1.00 55.09 100 ASP A C 1
ATOM 754 O O . ASP A 1 100 ? -2.454 -13.569 16.492 1.00 55.09 100 ASP A O 1
ATOM 758 N N . ASP A 1 101 ? -0.347 -13.841 17.149 1.00 51.47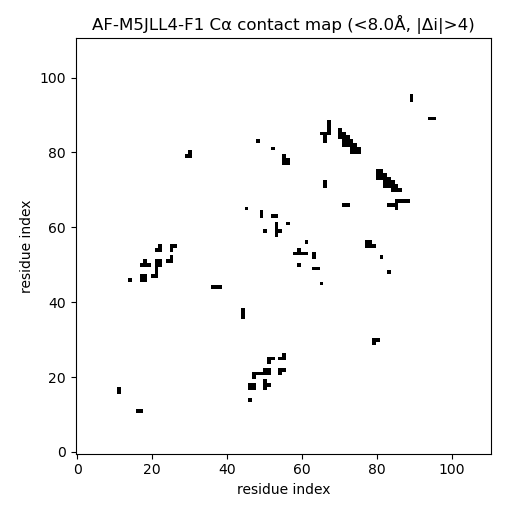 101 ASP A N 1
ATOM 759 C CA . ASP A 1 101 ? -0.653 -13.793 18.592 1.00 51.47 101 ASP A CA 1
ATOM 760 C C . ASP A 1 101 ? -0.873 -12.376 19.176 1.00 51.47 101 ASP A C 1
ATOM 762 O O . ASP A 1 101 ? -0.911 -12.190 20.392 1.00 51.47 101 ASP A O 1
ATOM 766 N N . ARG A 1 102 ? -1.031 -11.331 18.345 1.00 51.38 102 ARG A N 1
ATOM 767 C CA . ARG A 1 102 ? -1.219 -9.936 18.824 1.00 51.38 102 ARG A CA 1
ATOM 768 C C . ARG A 1 102 ? -2.574 -9.296 18.525 1.00 51.38 102 ARG A C 1
ATOM 770 O O . ARG A 1 102 ? -2.706 -8.076 18.613 1.00 51.38 102 ARG A O 1
ATOM 777 N N . SER A 1 103 ? -3.608 -10.094 18.273 1.00 46.41 103 SER A N 1
ATOM 778 C CA . SER A 1 103 ? -4.988 -9.601 18.381 1.00 46.41 103 SER A CA 1
ATOM 779 C C . SER A 1 103 ? -5.468 -9.695 19.837 1.00 46.41 103 SER A C 1
ATOM 781 O O . SER A 1 103 ? -5.352 -10.771 20.429 1.00 46.41 103 SER A O 1
ATOM 783 N N . PRO A 1 104 ? -6.042 -8.637 20.447 1.00 44.31 104 PRO A N 1
ATOM 784 C CA . PRO A 1 104 ? -6.747 -8.793 21.711 1.00 44.31 104 PRO A CA 1
ATOM 785 C C . PRO A 1 104 ? -7.899 -9.777 21.495 1.00 44.31 104 PRO A C 1
ATOM 787 O O . PRO A 1 104 ? -8.865 -9.489 20.787 1.00 44.31 104 PRO A O 1
ATOM 790 N N . ARG A 1 105 ? -7.788 -10.967 22.094 1.00 53.72 105 ARG A N 1
ATOM 791 C CA . ARG A 1 105 ? -8.932 -11.864 22.251 1.00 53.72 105 ARG A CA 1
ATOM 792 C C . ARG A 1 105 ? -9.929 -11.098 23.109 1.00 53.72 105 ARG A C 1
ATOM 794 O O . ARG A 1 105 ? -9.635 -10.801 24.265 1.00 53.72 105 ARG A O 1
ATOM 801 N N . HIS A 1 106 ? -11.063 -10.718 22.532 1.00 49.59 106 HIS A N 1
ATOM 802 C CA . HIS A 1 106 ? -12.186 -10.253 23.328 1.00 49.59 106 HIS A CA 1
ATOM 803 C C . HIS A 1 106 ? -12.570 -11.394 24.274 1.00 49.59 106 HIS A C 1
ATOM 805 O O . HIS A 1 106 ? -13.051 -12.442 23.844 1.00 49.59 106 HIS A O 1
ATOM 811 N N . ASP A 1 107 ? -12.248 -11.194 25.548 1.00 50.12 107 ASP A N 1
ATOM 812 C CA . ASP A 1 107 ? -12.702 -11.988 26.677 1.00 50.12 107 ASP A CA 1
ATOM 813 C C . ASP A 1 107 ? -14.214 -11.792 26.809 1.00 50.12 107 ASP A C 1
ATOM 815 O O . ASP A 1 107 ? -14.687 -10.802 27.364 1.00 50.12 107 ASP A O 1
ATOM 819 N N . GLU A 1 108 ? -14.985 -12.707 26.230 1.00 44.09 108 GLU A N 1
ATOM 820 C CA . GLU A 1 108 ? -16.402 -12.850 26.549 1.00 44.09 108 GLU A CA 1
ATOM 821 C C . GLU A 1 108 ? -16.500 -13.825 27.724 1.00 44.09 108 GLU A C 1
ATOM 823 O O . GLU A 1 108 ? -16.678 -15.036 27.567 1.00 44.09 108 GLU A O 1
ATOM 828 N N . GLY A 1 109 ? -16.357 -13.268 28.926 1.00 44.72 109 GLY A N 1
ATOM 829 C CA . GLY A 1 109 ? -16.808 -13.906 30.150 1.00 44.72 109 GLY A CA 1
ATOM 830 C C . GLY A 1 109 ? -18.321 -14.103 30.094 1.00 44.72 109 GLY A C 1
ATOM 831 O O . GLY A 1 109 ? -19.087 -13.144 30.167 1.00 44.72 109 GLY A O 1
ATOM 832 N N . ILE A 1 110 ? -18.752 -15.356 29.988 1.00 46.97 110 ILE A N 1
ATOM 833 C CA . ILE A 1 110 ? -20.134 -15.760 30.243 1.00 46.97 110 ILE A CA 1
ATOM 834 C C . ILE A 1 110 ? -20.250 -16.205 31.702 1.00 46.97 110 ILE A C 1
ATOM 836 O O . ILE A 1 110 ? -19.611 -17.170 32.130 1.00 46.97 110 ILE A O 1
ATOM 840 N N . GLY A 1 111 ? -21.030 -15.434 32.462 1.00 43.25 111 GLY A N 1
ATOM 841 C CA . GLY A 1 111 ? -21.631 -15.871 33.722 1.00 43.25 111 GLY A CA 1
ATOM 842 C C . GLY A 1 111 ? -22.799 -16.826 33.509 1.00 43.25 111 GLY A C 1
ATOM 843 O O . GLY A 1 111 ? -23.212 -17.028 32.344 1.00 43.25 111 GLY A O 1
#

Radius of gyration: 16.32 Å; Cα contacts (8 Å, |Δi|>4): 84; chains: 1; bounding box: 36×39×52 Å

Foldseek 3Di:
DDDDDDDDDDDQPDLVSLLVVLLVVLVVDDAPDDDDDDDDVVPCSQSNVLSVVCNQQVHPPDDDDACPPVQWDWDCPTPHTDTHGDCVPVPDPVVVVVVVPPDPDPPPDDD

Sequence (111 aa):
MSASQSSISYFLPDETATQRFGEDFALALQKGDLVTLSGDLGAGKSSLARAIIRAIADDEGLDVPSPTFTLVQSYEALRIPVAHADLYRISHGEELDELDDRSPRHDEGIG

pLDDT: mean 80.54, std 18.14, range [43.25, 97.06]

Mean predicted aligned error: 10.21 Å

Organism: NCBI:txid1234597

Secondary structure (DSSP, 8-state):
-------------SHHHHHHHHHHHHHH--TT--------TTSSHHHHHHHHHHHHHT-TT------TTTSEEEE-SSSS-EEEE-GGG--SGGGSTTTGGGS--------

Solvent-accessible surface area (backbone atoms only — not comparable to full-atom values): 7433 Å² total; per-residue (Å²): 134,86,78,85,85,84,88,85,87,83,88,65,94,46,70,68,50,38,36,52,49,15,38,60,49,37,71,73,61,58,88,87,70,84,86,85,84,85,76,61,93,87,66,48,57,69,59,35,54,36,26,23,52,24,48,45,56,76,33,88,82,61,88,65,76,80,26,75,85,65,47,53,43,77,41,74,92,34,88,52,66,42,78,46,66,42,62,91,74,66,88,53,82,78,68,56,68,69,68,69,75,74,66,85,75,81,81,79,83,78,132

InterPro domains:
  IPR003442 tRNA threonylcarbamoyl adenosine modification protein TsaE [PF02367] (13-100)
  IPR003442 tRNA threonylcarbamoyl adenosine modification protein TsaE [TIGR00150] (12-108)
  IPR027417 P-loop containing nucleoside triphosphate hydrolase [G3DSA:3.40.50.300] (5-110)
  IPR027417 P-loop containing nucleoside triphosphate hydrolase [SSF52540] (23-97)